Protein AF-X6HSL6-F1 (afdb_monomer)

Solvent-accessible surface area (backbone atoms only — not comparable to full-atom values): 8410 Å² total; per-residue (Å²): 141,90,81,85,80,74,67,68,70,58,68,55,44,63,74,65,46,70,70,45,98,64,62,70,46,74,65,48,51,51,49,50,53,53,51,31,44,74,73,70,40,52,74,70,55,39,50,52,52,50,51,53,51,50,52,49,52,44,46,21,51,56,34,24,58,52,28,67,74,40,62,91,51,29,68,63,48,42,52,51,41,52,51,48,52,39,68,79,35,65,96,44,36,71,59,53,49,61,70,49,59,90,56,54,67,62,75,48,26,47,72,69,49,32,47,52,54,51,47,64,49,48,66,54,32,80,80,51,84,87,74,64,65,71,63,51,58,65,55,65,78,73,119

Structure (mmCIF, N/CA/C/O backbone):
data_AF-X6HSL6-F1
#
_entry.id   AF-X6HSL6-F1
#
loop_
_atom_site.group_PDB
_atom_site.id
_atom_site.type_symbol
_atom_site.label_atom_id
_atom_site.label_alt_id
_atom_site.label_comp_id
_atom_site.label_asym_id
_atom_site.label_entity_id
_atom_site.label_seq_id
_atom_site.pdbx_PDB_ins_code
_atom_site.Cartn_x
_atom_site.Cartn_y
_atom_site.Cartn_z
_atom_site.occupancy
_atom_site.B_iso_or_equiv
_atom_site.auth_seq_id
_atom_site.auth_comp_id
_atom_site.auth_asym_id
_atom_site.auth_atom_id
_atom_site.pdbx_PDB_model_num
ATOM 1 N N . MET A 1 1 ? -29.920 24.758 21.107 1.00 36.25 1 MET A N 1
ATOM 2 C CA . MET A 1 1 ? -28.511 25.081 20.807 1.00 36.25 1 MET A CA 1
ATOM 3 C C . MET A 1 1 ? -27.700 23.796 20.935 1.00 36.25 1 MET A C 1
ATOM 5 O O . MET A 1 1 ? -27.285 23.462 22.030 1.00 36.25 1 MET A O 1
ATOM 9 N N . ILE A 1 2 ? -27.559 23.038 19.844 1.00 43.81 2 ILE A N 1
ATOM 10 C CA . ILE A 1 2 ? -26.509 22.021 19.673 1.00 43.81 2 ILE A CA 1
ATOM 11 C C . ILE A 1 2 ? -25.966 22.263 18.262 1.00 43.81 2 ILE A C 1
ATOM 13 O O . ILE A 1 2 ? -26.463 21.741 17.271 1.00 43.81 2 ILE A O 1
ATOM 17 N N . LEU A 1 3 ? -25.033 23.206 18.200 1.00 42.59 3 LEU A N 1
ATOM 18 C CA . LEU A 1 3 ? -24.144 23.490 17.081 1.00 42.59 3 LEU A CA 1
ATOM 19 C C . LEU A 1 3 ? -22.821 22.785 17.408 1.00 42.59 3 LEU A C 1
ATOM 21 O O . LEU A 1 3 ? -22.372 22.872 18.549 1.00 42.59 3 LEU A O 1
ATOM 25 N N . GLY A 1 4 ? -22.166 22.170 16.419 1.00 35.97 4 GLY A N 1
ATOM 26 C CA . GLY A 1 4 ? -20.706 22.315 16.355 1.00 35.97 4 GLY A CA 1
ATOM 27 C C . GLY A 1 4 ? -19.818 21.102 16.076 1.00 35.97 4 GLY A C 1
ATOM 28 O O . GLY A 1 4 ? -18.666 21.337 15.740 1.00 35.97 4 GLY A O 1
ATOM 29 N N . LEU A 1 5 ? -20.271 19.845 16.153 1.00 42.41 5 LEU A N 1
ATOM 30 C CA . LEU A 1 5 ? -19.335 18.699 16.049 1.00 42.41 5 LEU A CA 1
ATOM 31 C C . LEU A 1 5 ? -19.402 17.874 14.750 1.00 42.41 5 LEU A C 1
ATOM 33 O O . LEU A 1 5 ? -18.514 17.065 14.509 1.00 42.41 5 LEU A O 1
ATOM 37 N N . GLY A 1 6 ? -20.387 18.099 13.874 1.00 37.75 6 GLY A N 1
ATOM 38 C CA . GLY A 1 6 ? -20.531 17.328 12.625 1.00 37.75 6 GLY A CA 1
ATOM 39 C C . GLY A 1 6 ? -19.779 17.881 11.405 1.00 37.75 6 GLY A C 1
ATOM 40 O O . GLY A 1 6 ? -19.650 17.188 10.402 1.00 37.75 6 GLY A O 1
ATOM 41 N N . GLY A 1 7 ? -19.291 19.125 11.462 1.00 33.22 7 GLY A N 1
ATOM 42 C CA . GLY A 1 7 ? -18.778 19.829 10.278 1.00 33.22 7 GLY A CA 1
ATOM 43 C C . GLY A 1 7 ? -17.334 19.495 9.895 1.00 33.22 7 GLY A C 1
ATOM 44 O O . GLY A 1 7 ? -16.994 19.539 8.718 1.00 33.22 7 GLY A O 1
ATOM 45 N N . MET A 1 8 ? -16.479 19.135 10.859 1.00 38.62 8 MET A N 1
ATOM 46 C CA . MET A 1 8 ? -15.053 18.912 10.574 1.00 38.62 8 MET A CA 1
ATOM 47 C C . MET A 1 8 ? -14.718 17.484 10.132 1.00 38.62 8 MET A C 1
ATOM 49 O O . MET A 1 8 ? -13.752 17.302 9.398 1.00 38.62 8 MET A O 1
ATOM 53 N N . ALA A 1 9 ? -15.527 16.482 10.495 1.00 43.53 9 ALA A N 1
ATOM 54 C CA . ALA A 1 9 ? -15.333 15.112 10.011 1.00 43.53 9 ALA A CA 1
ATOM 55 C C . ALA A 1 9 ? -15.661 14.980 8.509 1.00 43.53 9 ALA A C 1
ATOM 57 O O . ALA A 1 9 ? -15.006 14.230 7.794 1.00 43.53 9 ALA A O 1
ATOM 58 N N . LEU A 1 10 ? -16.620 15.771 8.009 1.00 41.03 10 LEU A N 1
ATOM 59 C CA . LEU A 1 10 ? -17.003 15.795 6.592 1.00 41.03 10 LEU A CA 1
ATOM 60 C C . LEU A 1 10 ? -16.032 16.589 5.705 1.00 41.03 10 LEU A C 1
ATOM 62 O O . LEU A 1 10 ? -15.997 16.371 4.500 1.00 41.03 10 LEU A O 1
ATOM 66 N N . ALA A 1 11 ? -15.222 17.486 6.271 1.00 42.25 11 ALA A N 1
ATOM 67 C CA . ALA A 1 11 ? -14.294 18.309 5.491 1.00 42.25 11 ALA A CA 1
ATOM 68 C C . ALA A 1 11 ? -13.045 17.541 5.012 1.00 42.25 11 ALA A C 1
ATOM 70 O O . ALA A 1 11 ? -12.384 17.979 4.078 1.00 42.25 11 ALA A O 1
ATOM 71 N N . LYS A 1 12 ? -12.734 16.391 5.626 1.00 43.59 12 LYS A N 1
ATOM 72 C CA . LYS A 1 12 ? -11.630 15.487 5.236 1.00 43.59 12 LYS A CA 1
ATOM 73 C C . LYS A 1 12 ? -12.072 14.368 4.287 1.00 43.59 12 LYS A C 1
ATOM 75 O O . LYS A 1 12 ? -11.238 13.743 3.643 1.00 43.59 12 LYS A O 1
ATOM 80 N N . LEU A 1 13 ? -13.380 14.132 4.197 1.00 42.69 13 LEU A N 1
ATOM 81 C CA . LEU A 1 13 ? -13.986 13.161 3.292 1.00 42.69 13 LEU A CA 1
ATOM 82 C C . LEU A 1 13 ? -13.697 13.427 1.804 1.00 42.69 13 LEU A C 1
ATOM 84 O O . LEU A 1 13 ? -13.373 12.458 1.129 1.00 42.69 13 LEU A O 1
ATOM 88 N N . PRO A 1 14 ? -13.735 14.662 1.262 1.00 42.03 14 PRO A N 1
ATOM 89 C CA . PRO A 1 14 ? -13.455 14.867 -0.162 1.00 42.03 14 PRO A CA 1
ATOM 90 C C . PRO A 1 14 ? -12.030 14.447 -0.574 1.00 42.03 14 PRO A C 1
ATOM 92 O O . PRO A 1 14 ? -11.876 13.821 -1.616 1.00 42.03 14 PRO A O 1
ATOM 95 N N . ASP A 1 15 ? -11.017 14.647 0.279 1.00 43.66 15 ASP A N 1
ATOM 96 C CA . ASP A 1 15 ? -9.634 14.203 0.002 1.00 43.66 15 ASP A CA 1
ATOM 97 C C . ASP A 1 15 ? -9.423 12.682 0.181 1.00 43.66 15 ASP A C 1
ATOM 99 O O . ASP A 1 15 ? -8.491 12.097 -0.382 1.00 43.66 15 ASP A O 1
ATOM 103 N N . LEU A 1 16 ? -10.287 12.028 0.967 1.00 45.41 16 LEU A N 1
ATOM 104 C CA . LEU A 1 16 ? -10.375 10.566 1.091 1.00 45.41 16 LEU A CA 1
ATOM 105 C C . LEU A 1 16 ? -11.108 9.932 -0.105 1.00 45.41 16 LEU A C 1
ATOM 107 O O . LEU A 1 16 ? -10.821 8.792 -0.465 1.00 45.41 16 LEU A O 1
ATOM 111 N N . LEU A 1 17 ? -12.024 10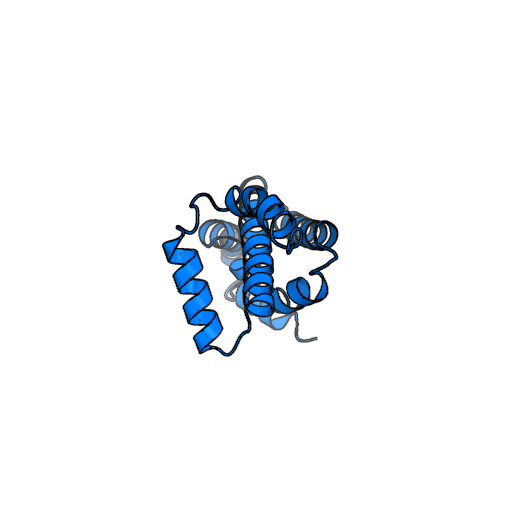.673 -0.734 1.00 42.97 17 LEU A N 1
ATOM 112 C CA . LEU A 1 17 ? -12.888 10.208 -1.822 1.00 42.97 17 LEU A CA 1
ATOM 113 C C . LEU A 1 17 ? -12.229 10.271 -3.209 1.00 42.97 17 LEU A C 1
ATOM 115 O O . LEU A 1 17 ? -12.618 9.497 -4.080 1.00 42.97 17 LEU A O 1
ATOM 119 N N . ASP A 1 18 ? -11.230 11.134 -3.415 1.00 42.44 18 ASP A N 1
ATOM 120 C CA . ASP A 1 18 ? -10.650 11.385 -4.748 1.00 42.44 18 ASP A CA 1
ATOM 121 C C . ASP A 1 18 ? -9.500 10.437 -5.147 1.00 42.44 18 ASP A C 1
ATOM 123 O O . ASP A 1 18 ? -9.081 10.405 -6.306 1.00 42.44 18 ASP A O 1
ATOM 127 N N . VAL A 1 19 ? -8.957 9.638 -4.217 1.00 48.78 19 VAL A N 1
ATOM 128 C CA . VAL A 1 19 ? -7.731 8.849 -4.488 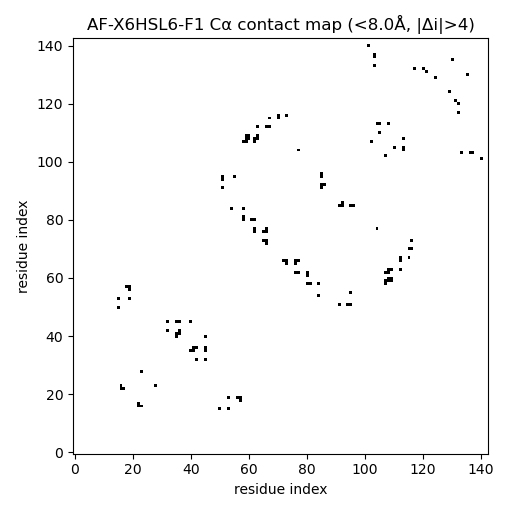1.00 48.78 19 VAL A CA 1
ATOM 129 C C . VAL A 1 19 ? -7.979 7.380 -4.843 1.00 48.78 19 VAL A C 1
ATOM 131 O O . VAL A 1 19 ? -7.107 6.714 -5.413 1.00 48.78 19 VAL A O 1
ATOM 134 N N . ILE A 1 20 ? -9.205 6.902 -4.655 1.00 46.97 20 ILE A N 1
ATOM 135 C CA . ILE A 1 20 ? -9.676 5.647 -5.240 1.00 46.97 20 ILE A CA 1
ATOM 136 C C . ILE A 1 20 ? -10.403 6.037 -6.530 1.00 46.97 20 ILE A C 1
ATOM 138 O O . ILE A 1 20 ? -11.437 6.693 -6.467 1.00 46.97 20 ILE A O 1
ATOM 142 N N . GLN A 1 21 ? -9.868 5.689 -7.705 1.00 40.34 21 GLN A N 1
ATOM 143 C CA . GLN A 1 21 ? -10.569 5.848 -8.989 1.00 40.34 21 GLN A CA 1
ATOM 144 C C . GLN A 1 21 ? -11.818 4.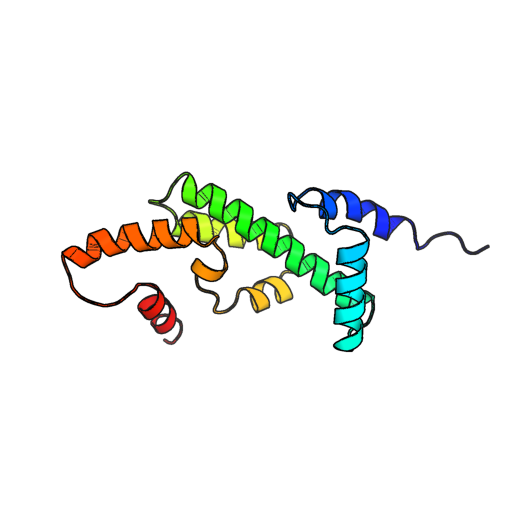949 -9.027 1.00 40.34 21 GLN A C 1
ATOM 146 O O . GLN A 1 21 ? -11.827 3.875 -9.621 1.00 40.34 21 GLN A O 1
ATOM 151 N N . GLY A 1 22 ? -12.861 5.389 -8.335 1.00 39.06 22 GLY A N 1
ATOM 152 C CA . GLY A 1 22 ? -14.033 4.606 -7.987 1.00 39.06 22 GLY A CA 1
ATOM 153 C C . GLY A 1 22 ? -14.444 4.967 -6.571 1.00 39.06 22 GLY A C 1
ATOM 154 O O . GLY A 1 22 ? -14.050 4.304 -5.616 1.00 39.06 22 GLY A O 1
ATOM 155 N N . THR A 1 23 ? -15.213 6.046 -6.445 1.00 46.72 23 THR A N 1
ATOM 156 C CA . THR A 1 23 ? -15.962 6.392 -5.237 1.00 46.72 23 THR A CA 1
ATOM 157 C C . THR A 1 23 ? -16.553 5.102 -4.657 1.00 46.72 23 THR A C 1
ATOM 159 O O . THR A 1 23 ? -17.285 4.429 -5.390 1.00 46.72 23 THR A O 1
ATOM 162 N N . PRO A 1 24 ? -16.296 4.719 -3.391 1.00 50.09 24 PRO A N 1
ATOM 163 C CA . PRO A 1 24 ? -17.219 3.814 -2.734 1.00 50.09 24 PRO A CA 1
ATOM 164 C C . PRO A 1 24 ? -18.546 4.556 -2.795 1.00 50.09 24 PRO A C 1
ATOM 166 O O . PRO A 1 24 ? -18.656 5.666 -2.266 1.00 50.09 24 PRO A O 1
ATOM 169 N N . GLY A 1 25 ? -19.531 4.018 -3.510 1.00 60.81 25 GLY A N 1
ATOM 170 C CA . GLY A 1 25 ? -20.848 4.636 -3.493 1.00 60.81 25 GLY A CA 1
ATOM 171 C C . GLY A 1 25 ? -21.287 4.788 -2.036 1.00 60.81 25 GLY A C 1
ATOM 172 O O . GLY A 1 25 ? -20.815 4.057 -1.162 1.00 60.81 25 GLY A O 1
ATOM 173 N N . GLN A 1 26 ? -22.225 5.686 -1.746 1.00 68.50 26 GLN A N 1
ATOM 174 C CA . GLN A 1 26 ? -22.847 5.725 -0.418 1.00 68.50 26 GLN A CA 1
ATOM 175 C C . GLN A 1 26 ? -23.268 4.308 0.046 1.00 68.50 26 GLN A C 1
ATOM 177 O O . GLN A 1 26 ? -23.097 3.953 1.206 1.00 68.50 26 GLN A O 1
ATOM 182 N N . ALA A 1 27 ? -23.665 3.454 -0.905 1.00 70.81 27 ALA A N 1
ATOM 183 C CA . ALA A 1 27 ? -23.928 2.031 -0.714 1.00 70.81 27 ALA A CA 1
ATOM 184 C C . ALA A 1 27 ? -22.714 1.178 -0.275 1.00 70.81 27 ALA A C 1
ATOM 186 O O . ALA A 1 27 ? -22.887 0.264 0.527 1.00 70.81 27 ALA A O 1
ATOM 187 N N . ASP A 1 28 ? -21.503 1.425 -0.778 1.00 75.44 28 ASP A N 1
ATOM 188 C CA . ASP A 1 28 ? -20.298 0.678 -0.383 1.00 75.44 28 ASP A CA 1
ATOM 189 C C . ASP A 1 28 ? -19.813 1.102 1.001 1.00 75.44 28 ASP A C 1
ATOM 191 O O . ASP A 1 28 ? -19.428 0.251 1.804 1.00 75.44 28 ASP A O 1
ATOM 195 N N . PHE A 1 29 ? -19.911 2.397 1.312 1.00 78.19 29 PHE A N 1
ATOM 196 C CA . PHE A 1 29 ? -19.680 2.895 2.665 1.00 78.19 29 PHE A CA 1
ATOM 197 C C . PHE A 1 29 ? -20.685 2.287 3.651 1.00 78.19 29 PHE A C 1
ATOM 199 O O . PHE A 1 29 ? -20.288 1.725 4.667 1.00 78.19 29 PHE A O 1
ATOM 206 N N . GLU A 1 30 ? -21.982 2.310 3.333 1.00 79.75 30 GLU A N 1
ATOM 207 C CA . GLU A 1 30 ? -23.020 1.693 4.167 1.00 79.75 30 GLU A CA 1
ATOM 208 C C . GLU A 1 30 ? -22.784 0.187 4.351 1.00 79.75 30 GLU A C 1
ATOM 210 O O . GLU A 1 30 ? -22.874 -0.318 5.471 1.00 79.75 30 GLU A O 1
ATOM 215 N N . ARG A 1 31 ? -22.405 -0.538 3.290 1.00 84.38 31 ARG A N 1
ATOM 216 C CA . ARG A 1 31 ? -22.038 -1.962 3.376 1.00 84.38 31 ARG A CA 1
ATOM 217 C C . ARG A 1 31 ? -20.833 -2.191 4.277 1.00 84.38 31 ARG A C 1
ATOM 219 O O . ARG A 1 31 ? -20.875 -3.104 5.099 1.00 84.38 31 ARG A O 1
ATOM 226 N N . PHE A 1 32 ? -19.792 -1.374 4.144 1.00 87.19 32 PHE A N 1
ATOM 227 C CA . PHE A 1 32 ? -18.615 -1.446 5.000 1.00 87.19 32 PHE A CA 1
ATOM 228 C C . PHE A 1 32 ? -18.982 -1.200 6.468 1.00 87.19 32 PHE A C 1
ATOM 230 O O . PHE A 1 32 ? -18.578 -1.972 7.333 1.00 87.19 32 PHE A O 1
ATOM 237 N N . MET A 1 33 ? -19.806 -0.189 6.755 1.00 86.94 33 MET A N 1
ATOM 238 C CA . MET A 1 33 ? -20.242 0.120 8.119 1.00 86.94 33 MET A CA 1
ATOM 239 C C . MET A 1 33 ? -21.115 -0.989 8.719 1.00 86.94 33 MET A C 1
ATOM 241 O O . MET A 1 33 ? -20.969 -1.320 9.895 1.00 86.94 33 MET A O 1
ATOM 245 N N . VAL A 1 34 ? -21.988 -1.612 7.921 1.00 89.69 34 VAL A N 1
ATOM 246 C CA . VAL A 1 34 ? -22.784 -2.776 8.348 1.00 89.69 34 VAL A CA 1
ATOM 247 C C . VAL A 1 34 ? -21.890 -3.983 8.634 1.00 89.69 34 VAL A C 1
ATOM 249 O O . VAL A 1 34 ? -22.097 -4.669 9.635 1.00 89.69 34 VAL A O 1
ATOM 252 N N . ASP A 1 35 ? -20.895 -4.251 7.787 1.00 91.19 35 ASP A N 1
ATOM 253 C CA . ASP A 1 35 ? -19.923 -5.325 8.011 1.00 91.19 35 ASP A CA 1
ATOM 254 C C . ASP A 1 35 ? -19.080 -5.080 9.270 1.00 91.19 35 ASP A C 1
ATOM 256 O O . ASP A 1 35 ? -18.968 -5.958 10.124 1.00 91.19 35 ASP A O 1
ATOM 260 N N . ALA A 1 36 ? -18.559 -3.865 9.439 1.00 88.19 36 ALA A N 1
ATOM 261 C CA . ALA A 1 36 ? -17.803 -3.477 10.623 1.00 88.19 36 ALA A CA 1
ATOM 262 C C . ALA A 1 36 ? -18.644 -3.638 11.901 1.00 88.19 36 ALA A C 1
ATOM 264 O O . ALA A 1 36 ? -18.178 -4.229 12.875 1.00 88.19 36 ALA A O 1
ATOM 265 N N . GLY A 1 37 ? -19.917 -3.231 11.864 1.00 88.12 37 GLY A N 1
ATOM 266 C CA . GLY A 1 37 ? -20.859 -3.452 12.961 1.00 88.12 37 GLY A CA 1
ATOM 267 C C . GLY A 1 37 ? -21.092 -4.937 13.265 1.00 88.12 37 GLY A C 1
ATOM 268 O O . GLY A 1 37 ? -21.127 -5.326 14.431 1.00 88.12 37 GLY A O 1
ATOM 269 N N . ARG A 1 38 ? -21.174 -5.803 12.243 1.00 92.56 38 ARG A N 1
ATOM 270 C CA . ARG A 1 38 ? -21.255 -7.270 12.427 1.00 92.56 38 ARG A CA 1
ATOM 271 C C . ARG A 1 38 ? -19.988 -7.858 13.043 1.00 92.56 38 ARG A C 1
ATOM 273 O O . ARG A 1 38 ? -20.081 -8.831 13.786 1.00 92.56 38 ARG A O 1
ATOM 280 N N . ARG A 1 39 ? -18.826 -7.262 12.765 1.00 91.88 39 ARG A N 1
ATOM 281 C CA . ARG A 1 39 ? -17.541 -7.591 13.403 1.00 91.88 39 ARG A CA 1
ATOM 282 C C . ARG A 1 39 ? -17.403 -7.014 14.818 1.00 91.88 39 ARG A C 1
ATOM 284 O O . ARG A 1 39 ? -16.389 -7.256 15.464 1.00 91.88 39 ARG A O 1
ATOM 291 N N . GLY A 1 40 ? -18.413 -6.293 15.310 1.00 91.00 40 GLY A N 1
ATOM 292 C CA . GLY A 1 40 ? -18.432 -5.699 16.646 1.00 91.00 40 GLY A CA 1
ATOM 293 C C . GLY A 1 40 ? -17.687 -4.369 16.756 1.00 91.00 40 GLY A C 1
ATOM 294 O O . GLY A 1 40 ? -17.459 -3.912 17.871 1.00 91.00 40 GLY A O 1
ATOM 295 N N . LEU A 1 41 ? -17.314 -3.749 15.632 1.00 90.00 41 LEU A N 1
ATOM 296 C CA . LEU A 1 41 ? -16.612 -2.468 15.629 1.00 90.00 41 LEU A CA 1
ATOM 297 C C . LEU A 1 41 ? -17.589 -1.311 15.812 1.00 90.00 41 LEU A C 1
ATOM 299 O O . LEU A 1 41 ? -18.617 -1.217 15.132 1.00 90.00 41 LEU A O 1
ATOM 303 N N . GLY A 1 42 ? -17.235 -0.390 16.704 1.00 90.62 42 GLY A N 1
ATOM 304 C CA . GLY A 1 42 ? -17.928 0.885 16.834 1.00 90.62 42 GLY A CA 1
ATOM 305 C C . GLY A 1 42 ? -17.668 1.801 15.634 1.00 90.62 42 GLY A C 1
ATOM 306 O O . GLY A 1 42 ? -16.712 1.624 14.882 1.00 90.62 42 GLY A O 1
ATOM 307 N N . TYR A 1 43 ? -18.485 2.847 15.481 1.00 86.06 43 TYR A N 1
ATOM 308 C CA . TYR A 1 43 ? -18.360 3.814 14.378 1.00 86.06 43 TYR A CA 1
ATOM 309 C C . TYR A 1 43 ? -16.943 4.401 14.238 1.00 86.06 43 TYR A C 1
ATOM 311 O O . TYR A 1 43 ? -16.411 4.506 13.133 1.00 86.06 43 TYR A O 1
ATOM 319 N N . VAL A 1 44 ? -16.320 4.765 15.364 1.00 88.00 44 VAL A N 1
ATOM 320 C CA . VAL A 1 44 ? -14.971 5.353 15.397 1.00 88.00 44 VAL A CA 1
ATOM 321 C C . VAL A 1 44 ? -13.916 4.353 14.922 1.00 88.00 44 VAL A C 1
ATOM 323 O O . VAL A 1 44 ? -13.039 4.709 14.141 1.00 88.00 44 VAL A O 1
ATOM 326 N N . GLU A 1 45 ? -14.012 3.098 15.358 1.00 88.50 45 GLU A N 1
ATOM 327 C CA . GLU A 1 45 ? -13.076 2.034 14.983 1.00 88.50 45 GLU A CA 1
ATOM 328 C C . GLU A 1 45 ? -13.233 1.659 13.509 1.00 88.50 45 GLU A C 1
ATOM 330 O O . GLU A 1 45 ? -12.239 1.541 12.798 1.00 88.50 45 GLU A O 1
ATOM 335 N N . ALA A 1 46 ? -14.477 1.560 13.032 1.00 87.94 46 ALA A N 1
ATOM 336 C CA . ALA A 1 46 ? -14.789 1.309 11.630 1.00 87.94 46 ALA A CA 1
ATOM 337 C C . ALA A 1 46 ? -14.238 2.418 10.721 1.00 87.94 46 ALA A C 1
ATOM 339 O O . ALA A 1 46 ? -13.591 2.131 9.718 1.00 87.94 46 ALA A O 1
ATOM 340 N N . THR A 1 47 ? -14.434 3.685 11.097 1.00 86.44 47 THR A N 1
ATOM 341 C CA . THR A 1 47 ? -13.913 4.827 10.327 1.00 86.44 47 THR A CA 1
ATOM 342 C C . THR A 1 47 ? -12.385 4.824 10.307 1.00 86.44 47 THR A C 1
ATOM 344 O O . THR A 1 47 ? -11.784 4.978 9.251 1.00 86.44 47 THR A O 1
ATOM 347 N N . ARG A 1 48 ? -11.742 4.544 11.449 1.00 87.31 48 ARG A N 1
ATOM 348 C CA . ARG A 1 48 ? -10.281 4.408 11.519 1.00 87.31 48 ARG A CA 1
ATOM 349 C C . ARG A 1 48 ? -9.766 3.285 10.619 1.00 87.31 48 ARG A C 1
ATOM 351 O O . ARG A 1 48 ? -8.751 3.449 9.949 1.00 87.31 48 ARG A O 1
ATOM 358 N N . GLU A 1 49 ? -10.447 2.142 10.604 1.00 88.44 49 GLU A N 1
ATOM 359 C CA . GLU A 1 49 ? -10.100 1.026 9.724 1.00 88.44 49 GLU A CA 1
ATOM 360 C C . GLU A 1 49 ? -10.236 1.418 8.245 1.00 88.44 49 GLU A C 1
ATOM 362 O O . GLU A 1 49 ? -9.364 1.087 7.439 1.00 88.44 49 GLU A O 1
ATOM 367 N N . LEU A 1 50 ? -11.296 2.150 7.890 1.00 87.56 50 LEU A N 1
ATOM 368 C CA . LEU A 1 50 ? -11.500 2.667 6.537 1.00 87.56 50 LEU A CA 1
ATOM 369 C C . LEU A 1 50 ? -10.375 3.621 6.114 1.00 87.56 50 LEU A C 1
ATOM 371 O O . LEU A 1 50 ? -9.862 3.493 5.000 1.00 87.56 50 LEU A O 1
ATOM 375 N N . ASP A 1 51 ? -9.953 4.524 7.000 1.00 87.62 51 ASP A N 1
ATOM 376 C CA . ASP A 1 51 ? -8.854 5.460 6.740 1.00 87.62 51 ASP A CA 1
ATOM 377 C C . ASP A 1 51 ? -7.550 4.707 6.448 1.00 87.62 51 ASP A C 1
ATOM 379 O O . ASP A 1 51 ? -6.911 4.933 5.419 1.00 87.62 51 ASP A O 1
ATOM 383 N N . ILE A 1 52 ? -7.193 3.738 7.297 1.00 89.62 52 ILE A N 1
ATOM 384 C CA . ILE A 1 52 ? -5.982 2.917 7.133 1.00 89.62 52 ILE A CA 1
ATOM 385 C C . ILE A 1 52 ? -6.014 2.140 5.810 1.00 89.62 52 ILE A C 1
ATOM 387 O O . ILE A 1 52 ? -5.024 2.125 5.074 1.00 89.62 52 ILE A O 1
ATOM 391 N N . ARG A 1 53 ? -7.152 1.519 5.476 1.00 88.75 53 ARG A N 1
ATOM 392 C CA . ARG A 1 53 ? -7.328 0.793 4.207 1.00 88.75 53 ARG A CA 1
ATOM 393 C C . ARG A 1 53 ? -7.195 1.720 3.002 1.00 88.75 53 ARG A C 1
ATOM 395 O O . ARG A 1 53 ? -6.596 1.329 2.003 1.00 88.75 53 ARG A O 1
ATOM 402 N N . THR A 1 54 ? -7.715 2.939 3.100 1.00 88.38 54 THR A N 1
ATOM 403 C CA . THR A 1 54 ? -7.636 3.934 2.024 1.00 88.38 54 THR A CA 1
ATOM 404 C C . THR A 1 54 ? -6.204 4.425 1.822 1.00 88.38 54 THR A C 1
ATOM 406 O O . THR A 1 54 ? -5.734 4.501 0.686 1.00 88.38 54 THR A O 1
ATOM 409 N N . ILE A 1 55 ? -5.471 4.678 2.910 1.00 90.81 55 ILE A N 1
ATOM 410 C CA . ILE A 1 55 ? -4.043 5.029 2.864 1.00 90.81 55 ILE A CA 1
ATOM 411 C C . ILE A 1 55 ? -3.239 3.905 2.204 1.00 90.81 55 ILE A C 1
ATOM 413 O O . ILE A 1 55 ? -2.430 4.160 1.315 1.00 90.81 55 ILE A O 1
ATOM 417 N N . PHE A 1 56 ? -3.495 2.650 2.570 1.00 89.00 56 PHE A N 1
ATOM 418 C CA . PHE A 1 56 ? -2.789 1.517 1.975 1.00 89.00 56 PHE A CA 1
ATOM 419 C C . PHE A 1 56 ? -3.145 1.286 0.507 1.00 89.00 56 PHE A C 1
ATOM 421 O O . PHE A 1 56 ? -2.269 0.959 -0.289 1.00 89.00 56 PHE A O 1
ATOM 428 N N . ALA A 1 57 ? -4.401 1.506 0.114 1.00 89.38 57 ALA A N 1
ATOM 429 C CA . ALA A 1 57 ? -4.796 1.476 -1.291 1.00 89.38 57 ALA A CA 1
ATOM 430 C C . ALA A 1 57 ? -4.052 2.546 -2.109 1.00 89.38 57 ALA A C 1
ATOM 432 O O . ALA A 1 57 ? -3.601 2.264 -3.220 1.00 89.38 57 ALA A O 1
ATOM 433 N N . ARG A 1 58 ? -3.867 3.747 -1.543 1.00 91.25 58 ARG A N 1
ATOM 434 C CA . ARG A 1 58 ? -3.055 4.812 -2.148 1.00 91.25 58 ARG A CA 1
ATOM 435 C C . ARG A 1 58 ? -1.588 4.399 -2.271 1.00 91.25 58 ARG A C 1
ATOM 437 O O . ARG A 1 58 ? -1.046 4.489 -3.367 1.00 91.25 58 ARG A O 1
ATOM 444 N N . LEU A 1 59 ? -0.979 3.888 -1.197 1.00 93.38 59 LEU A N 1
ATOM 445 C CA . LEU A 1 59 ? 0.390 3.358 -1.220 1.00 93.38 59 LEU A CA 1
ATOM 446 C C . LEU A 1 59 ? 0.555 2.304 -2.317 1.00 93.38 59 LEU A C 1
ATOM 448 O O . LEU A 1 59 ? 1.488 2.384 -3.107 1.00 93.38 59 LEU A O 1
ATOM 452 N N . ARG A 1 60 ? -0.362 1.335 -2.387 1.00 93.00 60 ARG A N 1
ATOM 453 C CA . ARG A 1 60 ? -0.349 0.272 -3.396 1.00 93.00 60 ARG A CA 1
ATOM 454 C C . ARG A 1 60 ? -0.336 0.831 -4.809 1.00 93.00 60 ARG A C 1
ATOM 456 O O . ARG A 1 60 ? 0.476 0.395 -5.621 1.00 93.00 60 ARG A O 1
ATOM 463 N N . ARG A 1 61 ? -1.206 1.799 -5.094 1.00 91.81 61 ARG A N 1
ATOM 464 C CA . ARG A 1 61 ? -1.264 2.466 -6.395 1.00 91.81 61 ARG A CA 1
ATOM 465 C C . ARG A 1 61 ? 0.032 3.219 -6.700 1.00 91.81 61 ARG A C 1
ATOM 467 O O . ARG A 1 61 ? 0.661 2.924 -7.706 1.00 91.81 61 ARG A O 1
ATOM 474 N N . GLU A 1 62 ? 0.457 4.122 -5.816 1.00 92.69 62 GLU A N 1
ATOM 475 C CA . GLU A 1 62 ? 1.659 4.947 -6.022 1.00 92.69 62 GLU A CA 1
ATOM 476 C C . GLU A 1 62 ? 2.927 4.095 -6.175 1.00 92.69 62 GLU A C 1
ATOM 478 O O . GLU A 1 62 ? 3.730 4.337 -7.074 1.00 92.69 62 GLU A O 1
ATOM 483 N N . ALA A 1 63 ? 3.089 3.066 -5.339 1.00 93.06 63 ALA A N 1
ATOM 484 C CA . ALA A 1 63 ? 4.223 2.154 -5.417 1.00 93.06 63 ALA A CA 1
ATOM 485 C C . ALA A 1 63 ? 4.200 1.324 -6.707 1.00 93.06 63 ALA A C 1
ATOM 487 O O . ALA A 1 63 ? 5.248 1.134 -7.317 1.00 93.06 63 ALA A O 1
ATOM 488 N N . SER A 1 64 ? 3.026 0.851 -7.144 1.00 89.69 64 SER A N 1
ATOM 489 C CA . SER A 1 64 ? 2.899 0.097 -8.401 1.00 89.69 64 SER A CA 1
ATOM 490 C C . SER A 1 64 ? 3.228 0.972 -9.605 1.00 8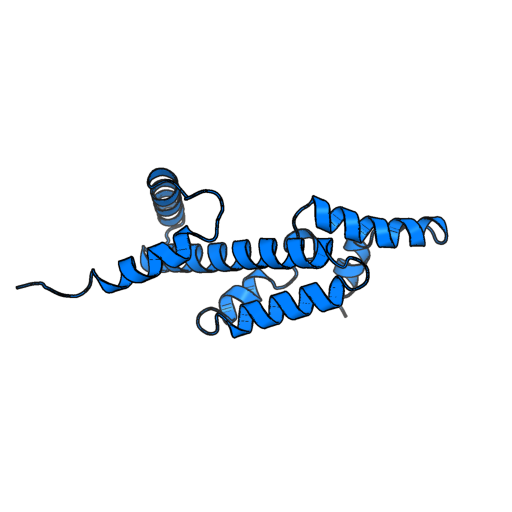9.69 64 SER A C 1
ATOM 492 O O . SER A 1 64 ? 4.063 0.585 -10.418 1.00 89.69 64 SER A O 1
ATOM 494 N N . ASP A 1 65 ? 2.663 2.179 -9.671 1.00 92.50 65 ASP A N 1
ATOM 495 C CA . ASP A 1 65 ? 2.931 3.136 -10.749 1.00 92.50 65 ASP A CA 1
ATOM 496 C C . ASP A 1 65 ? 4.433 3.478 -10.824 1.00 92.50 65 ASP A C 1
ATOM 498 O O . ASP A 1 65 ? 5.026 3.503 -11.905 1.00 92.50 65 ASP A O 1
ATOM 502 N N . ALA A 1 66 ? 5.080 3.686 -9.672 1.00 92.81 66 ALA A N 1
ATOM 503 C CA . ALA A 1 66 ? 6.505 3.995 -9.606 1.00 92.81 66 ALA A CA 1
ATOM 504 C C . ALA A 1 66 ? 7.397 2.795 -9.978 1.00 92.81 66 ALA A C 1
ATOM 506 O O . ALA A 1 66 ? 8.379 2.962 -10.702 1.00 92.81 66 ALA A O 1
ATOM 507 N N . VAL A 1 67 ? 7.055 1.581 -9.532 1.00 92.44 67 VAL A N 1
ATOM 508 C CA . VAL A 1 67 ? 7.779 0.351 -9.905 1.00 92.44 67 VAL A CA 1
ATOM 509 C C . VAL A 1 67 ? 7.628 0.050 -11.396 1.00 92.44 67 VAL A C 1
ATOM 511 O O . VAL A 1 67 ? 8.601 -0.348 -12.033 1.00 92.44 67 VAL A O 1
ATOM 514 N N . ALA A 1 68 ? 6.448 0.274 -11.977 1.00 92.06 68 ALA A N 1
ATOM 515 C CA . ALA A 1 68 ? 6.226 0.110 -13.412 1.00 92.06 68 ALA A CA 1
ATOM 516 C C . ALA A 1 68 ? 7.096 1.069 -14.244 1.00 92.06 68 ALA A C 1
ATOM 518 O O . ALA A 1 68 ? 7.562 0.700 -15.324 1.00 92.06 68 ALA A O 1
ATOM 519 N N . ALA A 1 69 ? 7.338 2.284 -13.738 1.00 94.38 69 ALA A N 1
ATOM 520 C CA . ALA A 1 69 ? 8.170 3.283 -14.402 1.00 94.38 69 ALA A CA 1
ATOM 521 C C . ALA A 1 69 ? 9.675 2.954 -14.359 1.00 94.38 69 ALA A C 1
ATOM 523 O O . ALA A 1 69 ? 10.387 3.256 -15.318 1.00 94.38 69 ALA A O 1
ATOM 524 N N . ASP A 1 70 ? 10.164 2.332 -13.281 1.00 93.12 70 ASP A N 1
ATOM 525 C CA . ASP A 1 70 ? 11.566 1.921 -13.138 1.00 93.12 70 ASP A CA 1
ATOM 526 C C . ASP A 1 70 ? 11.697 0.576 -12.406 1.00 93.12 70 ASP A C 1
ATOM 528 O O . ASP A 1 70 ? 12.003 0.472 -11.214 1.00 93.12 70 ASP A O 1
ATOM 532 N N . LEU A 1 71 ? 11.498 -0.489 -13.180 1.00 90.31 71 LEU A N 1
ATOM 533 C CA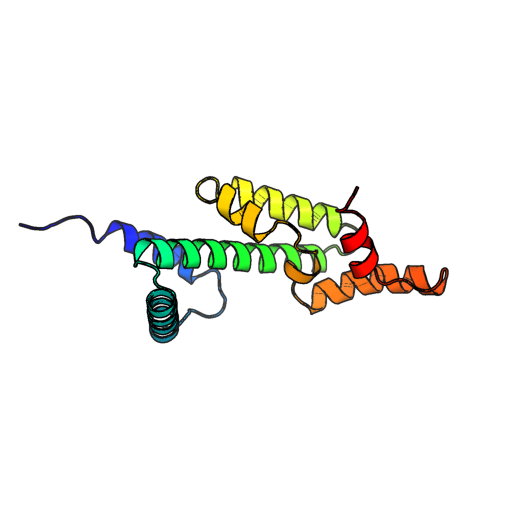 . LEU A 1 71 ? 11.518 -1.860 -12.683 1.00 90.31 71 LEU A CA 1
ATOM 534 C C . LEU A 1 71 ? 12.888 -2.287 -12.128 1.00 90.31 71 LEU A C 1
ATOM 536 O O . LEU A 1 71 ? 12.958 -3.149 -11.252 1.00 90.31 71 LEU A O 1
ATOM 540 N N . LEU A 1 72 ? 13.995 -1.714 -12.614 1.00 91.06 72 LEU A N 1
ATOM 541 C CA . LEU A 1 72 ? 15.340 -2.116 -12.178 1.00 91.06 72 LEU A CA 1
ATOM 542 C C . LEU A 1 72 ? 15.630 -1.683 -10.738 1.00 91.06 72 LEU A C 1
ATOM 544 O O . LEU A 1 72 ? 16.352 -2.381 -10.026 1.00 91.06 72 LEU A O 1
ATOM 548 N N . ASN A 1 73 ? 15.029 -0.577 -10.298 1.00 91.81 73 ASN A N 1
ATOM 549 C CA . ASN A 1 73 ? 15.176 -0.036 -8.948 1.00 91.81 73 ASN A CA 1
ATOM 550 C C . ASN A 1 73 ? 13.965 -0.332 -8.046 1.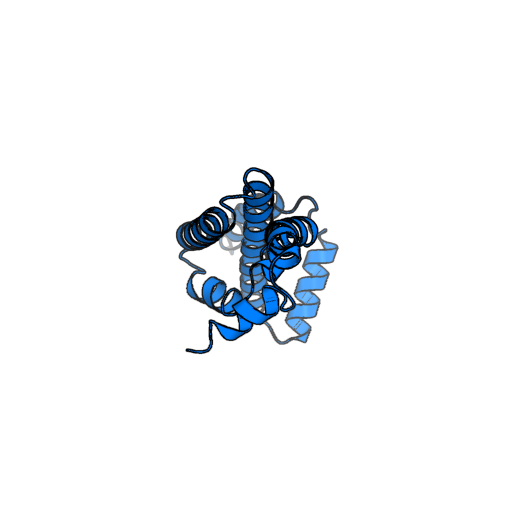00 91.81 73 ASN A C 1
ATOM 552 O O . ASN A 1 73 ? 13.801 0.312 -7.008 1.00 91.81 73 ASN A O 1
ATOM 556 N N . TRP A 1 74 ? 13.140 -1.329 -8.397 1.00 91.94 74 TRP A N 1
ATOM 557 C CA . TRP A 1 74 ? 11.852 -1.606 -7.745 1.00 91.94 74 TRP A CA 1
ATOM 558 C C . TRP A 1 74 ? 11.920 -1.655 -6.211 1.00 91.94 74 TRP A C 1
ATOM 560 O O . TRP A 1 74 ? 11.037 -1.128 -5.541 1.00 91.94 74 TRP A O 1
ATOM 570 N N . LYS A 1 75 ? 12.969 -2.263 -5.637 1.00 92.12 75 LYS A N 1
ATOM 571 C CA . LYS A 1 75 ? 13.093 -2.426 -4.181 1.00 92.12 75 LYS A CA 1
ATOM 572 C C . LYS A 1 75 ? 13.315 -1.088 -3.483 1.00 92.12 75 LYS A C 1
ATOM 574 O O . LYS A 1 75 ? 12.664 -0.821 -2.481 1.00 92.12 75 LYS A O 1
ATOM 579 N N . LEU A 1 76 ? 14.197 -0.253 -4.036 1.00 92.75 76 LEU A N 1
ATOM 580 C CA . LEU A 1 76 ? 14.468 1.091 -3.524 1.00 92.75 76 LEU A CA 1
ATOM 581 C C . LEU A 1 76 ? 13.202 1.956 -3.599 1.00 92.75 76 LEU A C 1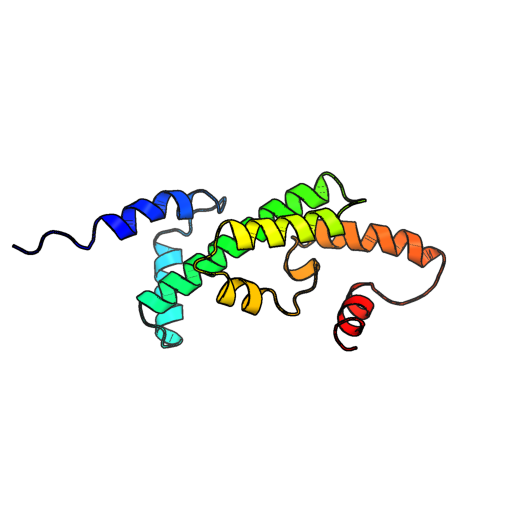
ATOM 583 O O . LEU A 1 76 ? 12.869 2.654 -2.648 1.00 92.75 76 LEU A O 1
ATOM 587 N N . ILE A 1 77 ? 12.483 1.872 -4.720 1.00 93.62 77 ILE A N 1
ATOM 588 C CA . ILE A 1 77 ? 11.240 2.614 -4.954 1.00 93.62 77 ILE A CA 1
ATOM 589 C C . ILE A 1 77 ? 10.150 2.183 -3.974 1.00 93.62 77 ILE A C 1
ATOM 591 O O . ILE A 1 77 ? 9.483 3.032 -3.382 1.00 93.62 77 ILE A O 1
ATOM 595 N N . LEU A 1 78 ? 9.976 0.874 -3.783 1.00 92.94 78 LEU A N 1
ATOM 596 C CA . LEU A 1 78 ? 8.990 0.333 -2.856 1.00 92.94 78 LEU A CA 1
ATOM 597 C C . LEU A 1 78 ? 9.296 0.756 -1.416 1.00 92.94 78 LEU A C 1
ATOM 599 O O . LEU A 1 78 ? 8.397 1.230 -0.725 1.00 92.94 78 LEU A O 1
ATOM 603 N N . ASP A 1 79 ? 10.554 0.648 -0.987 1.00 93.00 79 ASP A N 1
ATOM 604 C CA . ASP A 1 79 ? 10.973 1.057 0.357 1.00 93.00 79 ASP A CA 1
ATOM 605 C C . ASP A 1 79 ? 10.737 2.555 0.584 1.00 93.00 79 ASP A C 1
ATOM 607 O O . ASP A 1 79 ? 10.131 2.934 1.585 1.00 93.00 79 ASP A O 1
ATOM 611 N N . ALA A 1 80 ? 11.128 3.400 -0.375 1.00 93.75 80 ALA A N 1
ATOM 612 C CA . ALA A 1 80 ? 10.903 4.842 -0.307 1.00 93.75 80 ALA A CA 1
ATOM 613 C C . ALA A 1 80 ? 9.406 5.197 -0.297 1.00 93.75 80 ALA A C 1
ATOM 615 O O . ALA A 1 80 ? 8.992 6.119 0.403 1.00 93.75 80 ALA A O 1
ATOM 616 N N . SER A 1 81 ? 8.579 4.455 -1.039 1.00 93.94 81 SER A N 1
ATOM 617 C CA . SER A 1 81 ? 7.123 4.652 -1.059 1.00 93.94 81 SER A CA 1
ATOM 618 C C . SER A 1 81 ? 6.491 4.294 0.286 1.00 93.94 81 SER A C 1
ATOM 620 O O . SER A 1 81 ? 5.634 5.027 0.780 1.00 93.94 81 SER A O 1
ATOM 622 N N . VAL A 1 82 ? 6.939 3.202 0.912 1.00 93.75 82 VAL A N 1
ATOM 623 C CA . VAL A 1 82 ? 6.507 2.806 2.261 1.00 93.75 82 VAL A CA 1
ATOM 624 C C . VAL A 1 82 ? 6.949 3.843 3.293 1.00 93.75 82 VAL A C 1
ATOM 626 O O . VAL A 1 82 ? 6.134 4.275 4.106 1.00 93.75 82 VAL A O 1
ATOM 629 N N . GLU A 1 83 ? 8.207 4.284 3.249 1.00 93.56 83 GLU A N 1
ATOM 630 C CA . GLU A 1 83 ? 8.735 5.300 4.165 1.00 93.56 83 GLU A CA 1
ATOM 631 C C . GLU A 1 83 ? 7.963 6.618 4.043 1.00 93.56 83 GLU A C 1
ATOM 633 O O . GLU A 1 83 ? 7.495 7.155 5.048 1.00 93.56 83 GLU A O 1
ATOM 638 N N . LYS A 1 84 ? 7.742 7.089 2.812 1.00 93.88 84 LYS A N 1
ATOM 639 C CA . LYS A 1 84 ? 6.927 8.274 2.532 1.00 93.88 84 LYS A CA 1
ATOM 640 C C . LYS A 1 84 ? 5.502 8.106 3.062 1.00 93.88 84 LYS A C 1
ATOM 642 O O . LYS A 1 84 ? 5.003 8.994 3.743 1.00 93.88 84 LYS A O 1
ATOM 647 N N . CYS A 1 85 ? 4.861 6.961 2.822 1.00 93.38 85 CYS A N 1
ATOM 648 C CA . CYS A 1 85 ? 3.513 6.688 3.323 1.00 93.38 85 CYS A CA 1
ATOM 649 C C . CYS A 1 85 ? 3.428 6.778 4.853 1.00 93.38 85 CYS A C 1
ATOM 651 O O . CYS A 1 85 ? 2.443 7.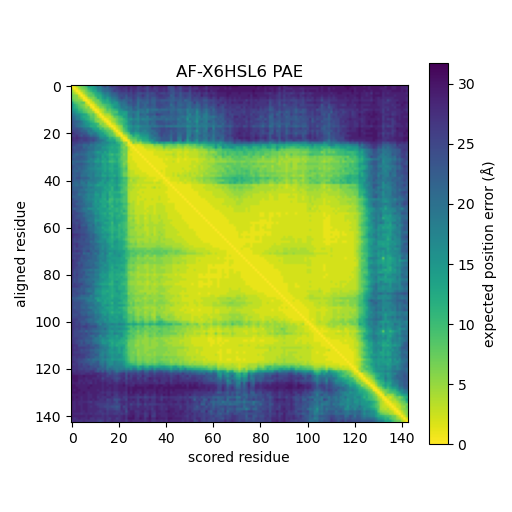301 5.378 1.00 93.38 85 CYS A O 1
ATOM 653 N N . LEU A 1 86 ? 4.431 6.271 5.572 1.00 93.75 86 LEU A N 1
ATOM 654 C CA . LEU A 1 86 ? 4.490 6.356 7.032 1.00 93.75 86 LEU A CA 1
ATOM 655 C C . LEU A 1 86 ? 4.742 7.796 7.501 1.00 93.75 86 LEU A C 1
ATOM 657 O O . LEU A 1 86 ? 4.082 8.257 8.432 1.00 93.75 86 LEU A O 1
ATOM 661 N N . ALA A 1 87 ? 5.641 8.520 6.829 1.00 93.38 87 ALA A N 1
ATOM 662 C CA . ALA A 1 87 ? 5.951 9.917 7.131 1.00 93.38 87 ALA A CA 1
ATOM 663 C C . ALA A 1 87 ? 4.755 10.857 6.899 1.00 93.38 87 ALA A C 1
ATOM 665 O O . ALA A 1 87 ? 4.525 11.760 7.702 1.00 93.38 87 ALA A O 1
ATOM 666 N N . ASP A 1 88 ? 3.967 10.612 5.850 1.00 93.50 88 ASP A N 1
ATOM 667 C CA . ASP A 1 88 ? 2.777 11.398 5.506 1.00 93.50 88 ASP A CA 1
ATOM 668 C C . ASP A 1 88 ? 1.587 11.107 6.445 1.00 93.50 88 ASP A C 1
ATOM 670 O O . ASP A 1 88 ? 0.651 11.906 6.531 1.00 93.50 88 ASP A O 1
ATOM 674 N N . ASN A 1 89 ? 1.606 9.978 7.170 1.00 92.94 89 ASN A N 1
ATOM 675 C CA . ASN A 1 89 ? 0.498 9.517 8.017 1.00 92.94 89 ASN A CA 1
ATOM 676 C C . ASN A 1 89 ? 0.942 9.158 9.452 1.00 92.94 89 ASN A C 1
ATOM 678 O O . ASN A 1 89 ? 0.650 8.052 9.928 1.00 92.94 89 ASN A O 1
ATOM 682 N N . PRO A 1 90 ? 1.591 10.077 10.196 1.00 92.69 90 PRO A N 1
ATOM 683 C CA . PRO A 1 90 ? 2.162 9.784 11.514 1.00 92.69 90 PRO A CA 1
ATOM 684 C C . PRO A 1 90 ? 1.113 9.340 12.546 1.00 92.69 90 PRO A C 1
ATOM 686 O O . PRO A 1 90 ? 1.406 8.548 13.439 1.00 92.69 90 PRO A O 1
ATOM 689 N N . GLN A 1 91 ? -0.134 9.796 12.409 1.00 91.38 91 GLN A N 1
ATOM 690 C CA . GLN A 1 91 ? -1.258 9.417 13.270 1.00 91.38 91 GLN A CA 1
ATOM 691 C C . GLN A 1 91 ? -1.698 7.948 13.121 1.00 91.38 91 GLN A C 1
ATOM 693 O O . GLN A 1 91 ? -2.418 7.444 13.983 1.00 91.38 91 GLN A O 1
ATOM 698 N N . HIS A 1 92 ? -1.274 7.268 12.051 1.00 91.31 92 HIS A N 1
ATOM 699 C CA . HIS A 1 92 ? -1.594 5.866 11.758 1.00 91.31 92 HIS A CA 1
ATOM 700 C C . HIS A 1 92 ? -0.348 4.974 11.682 1.00 91.31 92 HIS A C 1
ATOM 702 O O . HIS A 1 92 ? -0.459 3.811 11.300 1.00 91.31 92 HIS A O 1
ATOM 708 N N . ASP A 1 93 ? 0.834 5.483 12.051 1.00 87.12 93 ASP A N 1
ATOM 709 C CA . ASP A 1 93 ? 2.123 4.794 11.885 1.00 87.12 93 ASP A CA 1
ATOM 710 C C . ASP A 1 93 ? 2.113 3.372 12.468 1.00 87.12 93 ASP A C 1
ATOM 712 O O . ASP A 1 93 ? 2.494 2.412 11.797 1.00 87.12 93 ASP A O 1
ATOM 716 N N . ARG A 1 94 ? 1.600 3.215 13.695 1.00 89.62 94 ARG A N 1
ATOM 717 C CA . ARG A 1 94 ? 1.529 1.912 14.367 1.00 89.62 94 ARG A CA 1
ATOM 718 C C . ARG A 1 94 ? 0.650 0.921 13.606 1.00 89.62 94 ARG A C 1
ATOM 720 O O . ARG A 1 94 ? 1.041 -0.234 13.449 1.00 89.62 94 ARG A O 1
ATOM 727 N N . GLU A 1 95 ? -0.532 1.345 13.167 1.00 90.00 95 GLU A N 1
ATOM 728 C CA . GLU A 1 95 ? -1.465 0.463 12.462 1.00 90.00 95 GLU A CA 1
ATOM 729 C C . GLU A 1 95 ? -0.990 0.140 11.045 1.00 90.00 95 GLU A C 1
ATOM 731 O O . GLU A 1 95 ? -1.084 -1.007 10.615 1.00 90.00 95 GLU A O 1
ATOM 736 N N . LEU A 1 96 ? -0.432 1.126 10.341 1.00 89.38 96 LEU A N 1
ATOM 737 C CA . LEU A 1 96 ? 0.140 0.952 9.009 1.00 89.38 96 LEU A CA 1
ATOM 738 C C . LEU A 1 96 ? 1.321 -0.021 9.045 1.00 89.38 96 LEU A C 1
ATOM 740 O O . LEU A 1 96 ? 1.363 -0.954 8.245 1.00 89.38 96 LEU A O 1
ATOM 744 N N . LYS A 1 97 ? 2.234 0.124 10.014 1.00 90.12 97 LYS A N 1
ATOM 745 C CA . LYS A 1 97 ? 3.328 -0.834 10.230 1.00 90.12 97 LYS A CA 1
ATOM 746 C C . LYS A 1 97 ? 2.809 -2.228 10.551 1.00 90.12 97 LYS A C 1
ATOM 748 O O . LYS A 1 97 ? 3.291 -3.184 9.959 1.00 90.12 97 LYS A O 1
ATOM 753 N N . ALA A 1 98 ? 1.824 -2.349 11.442 1.00 87.75 98 ALA A N 1
ATOM 754 C CA . ALA A 1 98 ? 1.240 -3.643 11.790 1.00 87.75 98 ALA A CA 1
ATOM 755 C C . ALA A 1 98 ? 0.577 -4.324 10.581 1.00 87.75 98 ALA A C 1
ATOM 757 O O . ALA A 1 98 ? 0.714 -5.530 10.409 1.00 87.75 98 ALA A O 1
ATOM 758 N N . MET A 1 99 ? -0.100 -3.558 9.723 1.00 85.25 99 MET A N 1
ATOM 759 C CA . MET A 1 99 ? -0.725 -4.077 8.506 1.00 85.25 99 MET A CA 1
ATOM 760 C C . MET A 1 99 ? 0.302 -4.493 7.449 1.00 85.25 99 MET A C 1
ATOM 762 O O . MET A 1 99 ? 0.078 -5.465 6.736 1.00 85.25 99 MET A O 1
ATOM 766 N N . MET A 1 100 ? 1.416 -3.767 7.340 1.00 85.44 100 MET A N 1
ATOM 767 C CA . MET A 1 100 ? 2.486 -4.063 6.383 1.00 85.44 100 MET A CA 1
ATOM 768 C C . MET A 1 100 ? 3.461 -5.137 6.872 1.00 85.44 100 MET A C 1
ATOM 770 O O . MET A 1 100 ? 4.207 -5.705 6.073 1.00 85.44 100 MET A O 1
ATOM 774 N N . GLN A 1 101 ? 3.478 -5.428 8.171 1.00 84.69 101 GLN A N 1
ATOM 775 C CA . GLN A 1 101 ? 4.407 -6.382 8.756 1.00 84.69 101 GLN A CA 1
ATOM 776 C C . GLN A 1 101 ? 4.210 -7.779 8.154 1.00 84.69 101 GLN A C 1
ATOM 778 O O . GLN A 1 101 ? 3.133 -8.364 8.227 1.00 84.69 101 GLN A O 1
ATOM 783 N N . GLY A 1 102 ? 5.279 -8.327 7.571 1.00 76.12 102 GLY A N 1
ATOM 784 C CA . GLY A 1 102 ? 5.267 -9.658 6.957 1.00 76.12 102 GLY A CA 1
ATOM 785 C C . GLY A 1 102 ? 4.626 -9.720 5.566 1.00 76.12 102 GLY A C 1
ATOM 786 O O . GLY A 1 102 ? 4.609 -10.792 4.965 1.00 76.12 102 GLY A O 1
ATOM 787 N N . LEU A 1 103 ? 4.142 -8.597 5.024 1.00 85.00 103 LEU A N 1
ATOM 788 C CA . LEU A 1 103 ? 3.690 -8.537 3.638 1.00 85.00 103 LEU A CA 1
ATOM 789 C C . LEU A 1 103 ? 4.890 -8.597 2.686 1.00 85.00 103 LEU A C 1
ATOM 791 O O . LEU A 1 103 ? 5.849 -7.837 2.819 1.00 85.00 103 LEU A O 1
ATOM 795 N N . SER A 1 104 ? 4.824 -9.486 1.693 1.00 86.44 104 SER A N 1
ATOM 796 C CA . SER A 1 104 ? 5.754 -9.444 0.560 1.00 86.44 104 SER A CA 1
ATOM 797 C C . SER A 1 104 ? 5.419 -8.275 -0.373 1.00 86.44 104 SER A C 1
ATOM 799 O O . SER A 1 104 ? 4.315 -7.724 -0.330 1.00 86.44 104 SER A O 1
ATOM 801 N N . TYR A 1 105 ? 6.338 -7.926 -1.278 1.00 84.81 105 TYR A N 1
ATOM 802 C CA . TYR A 1 105 ? 6.077 -6.895 -2.288 1.00 84.81 105 TYR A CA 1
ATOM 803 C C . TYR A 1 105 ? 4.832 -7.207 -3.131 1.00 84.81 105 TYR A C 1
ATOM 805 O O . TYR A 1 105 ? 4.110 -6.281 -3.472 1.00 84.81 105 TYR A O 1
ATOM 813 N N . GLY A 1 106 ? 4.504 -8.481 -3.389 1.00 84.81 106 GLY A N 1
ATOM 814 C CA . GLY A 1 106 ? 3.289 -8.875 -4.118 1.00 84.81 106 GLY A CA 1
ATOM 815 C C . GLY A 1 106 ? 1.972 -8.558 -3.394 1.00 84.81 106 GLY A C 1
ATOM 816 O O . GLY A 1 106 ? 0.914 -8.484 -4.018 1.00 84.81 106 GLY A O 1
ATOM 817 N N . HIS A 1 107 ? 2.019 -8.320 -2.081 1.00 87.00 107 HIS A N 1
ATOM 818 C CA . HIS A 1 107 ? 0.861 -7.869 -1.307 1.00 87.00 107 HIS A CA 1
ATOM 819 C C . HIS A 1 107 ? 0.705 -6.344 -1.318 1.00 87.00 107 HIS A C 1
ATOM 821 O O . HIS A 1 107 ? -0.399 -5.848 -1.080 1.00 87.00 107 HIS A O 1
ATOM 827 N N . ILE A 1 108 ? 1.783 -5.612 -1.609 1.00 87.94 108 ILE A N 1
ATOM 828 C CA . ILE A 1 108 ? 1.783 -4.149 -1.700 1.00 87.94 108 ILE A CA 1
ATOM 829 C C . ILE A 1 108 ? 1.574 -3.703 -3.147 1.00 87.94 108 ILE A C 1
ATOM 831 O O . ILE A 1 108 ? 0.763 -2.821 -3.374 1.00 87.94 108 ILE A O 1
ATOM 835 N N . LEU A 1 109 ? 2.242 -4.319 -4.122 1.00 89.81 109 LEU A N 1
ATOM 836 C CA . LEU A 1 109 ? 2.119 -4.003 -5.546 1.00 89.81 109 LEU A CA 1
ATOM 837 C C . LEU A 1 109 ? 0.873 -4.647 -6.155 1.00 89.81 109 LEU A C 1
ATOM 839 O O . LEU A 1 109 ? 0.411 -5.693 -5.698 1.00 89.81 109 LEU A O 1
ATOM 843 N N . TYR A 1 110 ? 0.305 -4.058 -7.204 1.00 89.81 110 TYR A N 1
ATOM 844 C CA . TYR A 1 110 ? -0.717 -4.730 -8.006 1.00 89.81 110 TYR A CA 1
ATOM 845 C C . TYR A 1 110 ? -0.163 -6.004 -8.673 1.00 89.81 110 TYR A C 1
ATOM 847 O O . TYR A 1 110 ? 1.046 -6.125 -8.883 1.00 89.81 110 TYR A O 1
ATOM 855 N N . PRO A 1 111 ? -1.030 -6.989 -8.990 1.00 88.31 111 PRO A N 1
ATOM 856 C CA . PRO A 1 111 ? -0.579 -8.281 -9.507 1.00 88.31 111 PRO A CA 1
ATOM 857 C C . PRO A 1 111 ? 0.271 -8.200 -10.782 1.00 88.31 111 PRO A C 1
ATOM 859 O O . PRO A 1 111 ? 1.169 -9.019 -10.955 1.00 88.31 111 PRO A O 1
ATOM 862 N N . ALA A 1 112 ? 0.006 -7.231 -11.664 1.00 85.50 112 ALA A N 1
ATOM 863 C CA . ALA A 1 112 ? 0.760 -7.064 -12.903 1.00 85.50 112 ALA A CA 1
ATOM 864 C C . ALA A 1 112 ? 2.208 -6.625 -12.625 1.00 85.50 112 ALA A C 1
ATOM 866 O O . ALA A 1 112 ? 3.147 -7.243 -13.119 1.00 85.50 112 ALA A O 1
ATOM 867 N N . GLU A 1 113 ? 2.400 -5.626 -11.770 1.00 89.31 113 GLU A N 1
ATOM 868 C CA . GLU A 1 113 ? 3.715 -5.085 -11.421 1.00 89.31 113 GLU A CA 1
ATOM 869 C C . GLU A 1 113 ? 4.511 -6.060 -10.551 1.00 89.31 113 GLU A C 1
ATOM 871 O O . GLU A 1 113 ? 5.718 -6.209 -10.733 1.00 89.31 113 GLU A O 1
ATOM 876 N N . ALA A 1 114 ? 3.840 -6.793 -9.658 1.00 89.44 114 ALA A N 1
ATOM 877 C CA . ALA A 1 114 ? 4.466 -7.893 -8.931 1.00 89.44 114 ALA A CA 1
ATOM 878 C C . ALA A 1 114 ? 5.004 -8.968 -9.895 1.00 89.44 114 ALA A C 1
ATOM 880 O O . ALA A 1 114 ? 6.144 -9.407 -9.744 1.00 89.44 114 ALA A O 1
ATOM 881 N N . ALA A 1 115 ? 4.234 -9.327 -10.930 1.00 86.00 115 ALA A N 1
ATOM 882 C CA . ALA A 1 115 ? 4.675 -10.271 -11.955 1.00 86.00 115 ALA A CA 1
ATOM 883 C C . ALA A 1 115 ? 5.847 -9.729 -12.793 1.00 86.00 115 ALA A C 1
ATOM 885 O O . ALA A 1 115 ? 6.767 -10.479 -13.112 1.00 86.00 115 ALA A O 1
ATOM 886 N N . MET A 1 116 ? 5.873 -8.426 -13.098 1.00 85.31 116 MET A N 1
ATOM 887 C CA . MET A 1 116 ? 7.022 -7.791 -13.762 1.00 85.31 116 MET A CA 1
ATOM 888 C C . MET A 1 116 ? 8.299 -7.920 -12.921 1.00 85.31 116 MET A C 1
ATOM 890 O O . MET A 1 116 ? 9.366 -8.233 -13.456 1.00 85.31 116 MET A O 1
ATOM 894 N N . VAL A 1 117 ? 8.195 -7.712 -11.603 1.00 86.88 117 VAL A N 1
ATOM 895 C CA . VAL A 1 117 ? 9.316 -7.911 -10.673 1.00 86.88 117 VAL A CA 1
ATOM 896 C C . VAL A 1 117 ? 9.747 -9.375 -10.679 1.00 86.88 117 VAL A C 1
ATOM 898 O O . VAL A 1 117 ? 10.935 -9.656 -10.826 1.00 86.88 117 VAL A O 1
ATOM 901 N N . ASP A 1 118 ? 8.811 -10.320 -10.594 1.00 86.56 118 ASP A N 1
ATOM 902 C CA . ASP A 1 118 ? 9.130 -11.749 -10.656 1.00 86.56 118 ASP A CA 1
ATOM 903 C C . ASP A 1 118 ? 9.848 -12.135 -11.953 1.00 86.56 118 ASP A C 1
ATOM 905 O O . ASP A 1 118 ? 10.799 -12.926 -11.918 1.00 86.56 118 ASP A O 1
ATOM 909 N N . ASP A 1 119 ? 9.448 -11.552 -13.083 1.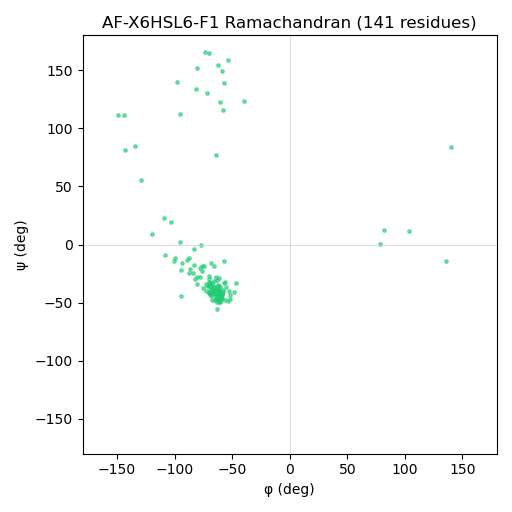00 83.31 119 ASP A N 1
ATOM 910 C CA . ASP A 1 119 ? 10.041 -11.809 -14.393 1.00 83.31 119 ASP A CA 1
ATOM 911 C C . ASP A 1 119 ? 11.477 -11.300 -14.524 1.00 83.31 119 ASP A C 1
ATOM 913 O O . ASP A 1 119 ? 12.320 -11.973 -15.135 1.00 83.31 119 ASP A O 1
ATOM 917 N N . LEU A 1 120 ? 11.806 -10.185 -13.862 1.00 80.75 120 LEU A N 1
ATOM 918 C CA . LEU A 1 120 ? 13.184 -9.699 -13.744 1.00 80.75 120 LEU A CA 1
ATOM 919 C C . LEU A 1 120 ? 14.110 -10.804 -13.205 1.00 80.75 120 LEU A C 1
ATOM 921 O O . LEU A 1 120 ? 15.232 -11.005 -13.681 1.00 80.75 120 LEU A O 1
ATOM 925 N N . TYR A 1 121 ? 13.614 -11.572 -12.236 1.00 68.19 121 TYR A N 1
ATOM 926 C CA . TYR A 1 121 ? 14.370 -12.633 -11.586 1.00 68.19 121 TYR A CA 1
ATOM 927 C C . TYR A 1 121 ? 14.146 -14.020 -12.200 1.00 68.19 121 TYR A C 1
ATOM 929 O O . TYR A 1 121 ? 15.013 -14.890 -12.078 1.00 68.19 121 TYR A O 1
ATOM 937 N N . SER A 1 122 ? 13.039 -14.249 -12.908 1.00 61.16 122 SER A N 1
ATOM 938 C CA . SER A 1 122 ? 12.808 -15.469 -13.690 1.00 61.16 122 SER A CA 1
ATOM 939 C C . SER A 1 122 ? 13.783 -15.550 -14.879 1.00 61.16 122 SER A C 1
ATOM 941 O O . SER A 1 122 ? 14.348 -16.619 -15.149 1.00 61.16 122 SER A O 1
ATOM 943 N N . GLY A 1 123 ? 14.116 -14.406 -15.492 1.00 52.16 123 GLY A N 1
ATOM 944 C CA . GLY A 1 123 ? 15.214 -14.267 -16.454 1.00 52.16 123 GLY A CA 1
ATOM 945 C C . GLY A 1 123 ? 16.589 -14.615 -15.863 1.00 52.16 123 GLY A C 1
ATOM 946 O O . GLY A 1 123 ? 17.401 -15.266 -16.525 1.00 52.16 123 GLY A O 1
ATOM 947 N N . PHE A 1 124 ? 16.826 -14.282 -14.588 1.00 47.50 124 PHE A N 1
ATOM 948 C CA . PHE A 1 124 ? 18.012 -14.715 -13.833 1.00 47.50 124 PHE A CA 1
ATOM 949 C C . PHE A 1 124 ? 17.998 -16.227 -13.526 1.00 47.50 124 PHE A C 1
ATOM 951 O O . PHE A 1 124 ? 19.031 -16.893 -13.644 1.00 47.50 124 PHE A O 1
ATOM 958 N N . ARG A 1 125 ? 16.835 -16.806 -13.190 1.00 43.25 125 ARG A N 1
ATOM 959 C CA . ARG A 1 125 ? 16.673 -18.243 -12.877 1.00 43.25 125 ARG A CA 1
ATOM 960 C C . ARG A 1 125 ? 16.827 -19.183 -14.053 1.00 43.25 125 ARG A C 1
ATOM 962 O O . ARG A 1 125 ? 17.257 -20.315 -13.844 1.00 43.25 125 ARG A O 1
ATOM 969 N N . ARG A 1 126 ? 16.549 -18.755 -15.288 1.00 47.03 126 ARG A N 1
ATOM 970 C CA . ARG A 1 126 ? 16.866 -19.590 -16.463 1.00 47.03 126 ARG A CA 1
ATOM 971 C C . ARG A 1 126 ? 18.361 -19.957 -16.538 1.00 47.03 126 ARG A C 1
ATOM 973 O O . ARG A 1 126 ? 18.697 -20.902 -17.241 1.00 47.03 126 ARG A O 1
ATOM 980 N N . ARG A 1 127 ? 19.250 -19.292 -15.776 1.00 48.50 127 ARG A N 1
ATOM 981 C CA . ARG A 1 127 ? 20.661 -19.694 -15.583 1.00 48.50 127 ARG A CA 1
ATOM 982 C C . ARG A 1 127 ? 20.978 -20.430 -14.271 1.00 48.50 127 ARG A C 1
ATOM 984 O O . ARG A 1 127 ? 22.054 -21.011 -14.177 1.00 48.50 127 ARG A O 1
ATOM 991 N N . ARG A 1 128 ? 20.106 -20.428 -13.258 1.00 47.94 128 ARG A N 1
ATOM 992 C CA . ARG A 1 128 ? 20.313 -21.125 -11.970 1.00 47.94 128 ARG A CA 1
ATOM 993 C C . ARG A 1 128 ? 18.964 -21.569 -11.406 1.00 47.94 128 ARG A C 1
ATOM 995 O O . ARG A 1 128 ? 18.136 -20.738 -11.047 1.00 47.94 128 ARG A O 1
ATOM 1002 N N . GLY A 1 129 ? 18.743 -22.881 -11.375 1.00 48.47 129 GLY A N 1
ATOM 1003 C CA . GLY A 1 129 ? 17.440 -23.489 -11.122 1.00 48.47 129 GLY A CA 1
ATOM 1004 C C . GLY A 1 129 ? 16.758 -23.094 -9.804 1.00 48.47 129 GLY A C 1
ATOM 1005 O O . GLY A 1 129 ? 17.375 -23.076 -8.746 1.00 48.47 129 GLY A O 1
ATOM 1006 N N . GLY A 1 130 ? 15.441 -22.880 -9.886 1.00 50.53 130 GLY A N 1
ATOM 1007 C CA . GLY A 1 130 ? 14.524 -23.704 -9.092 1.00 50.53 130 GLY A CA 1
ATOM 1008 C C . GLY A 1 130 ? 13.860 -23.166 -7.819 1.00 50.53 130 GLY A C 1
ATOM 1009 O O . GLY A 1 130 ? 13.261 -23.987 -7.142 1.00 50.53 130 GLY A O 1
ATOM 1010 N N . PHE A 1 131 ? 13.888 -21.873 -7.476 1.00 50.44 131 PHE A N 1
ATOM 1011 C CA . PHE A 1 131 ? 13.195 -21.383 -6.257 1.00 50.44 131 PHE A CA 1
ATOM 1012 C C . PHE A 1 131 ? 12.584 -20.004 -6.434 1.00 50.44 131 PHE A C 1
ATOM 1014 O O . PHE A 1 131 ? 13.383 -19.085 -6.530 1.00 50.44 131 PHE A O 1
ATOM 1021 N N . THR A 1 132 ? 11.252 -19.834 -6.464 1.00 58.34 132 THR A N 1
ATOM 1022 C CA . THR A 1 132 ? 10.547 -18.539 -6.662 1.00 58.34 132 THR A CA 1
ATOM 1023 C C . THR A 1 132 ? 10.909 -17.488 -5.592 1.00 58.34 132 THR A C 1
ATOM 1025 O O . THR A 1 132 ? 11.280 -17.846 -4.478 1.00 58.34 132 THR A O 1
ATOM 1028 N N . ILE A 1 133 ? 10.895 -16.182 -5.924 1.00 57.00 133 ILE A N 1
ATOM 1029 C CA . ILE A 1 133 ? 11.444 -15.130 -5.032 1.00 57.00 133 ILE A CA 1
ATOM 1030 C C . ILE A 1 133 ? 10.579 -14.974 -3.793 1.00 57.00 133 ILE A C 1
ATOM 1032 O O . ILE A 1 133 ? 11.119 -14.801 -2.704 1.00 57.00 133 ILE A O 1
ATOM 1036 N N . ASP A 1 134 ? 9.271 -15.150 -3.939 1.00 52.44 134 ASP A N 1
ATOM 1037 C CA . ASP A 1 134 ? 8.343 -15.177 -2.815 1.00 52.44 134 ASP A CA 1
ATOM 1038 C C . ASP A 1 134 ? 8.718 -16.220 -1.749 1.00 52.44 134 ASP A C 1
ATOM 1040 O O . ASP A 1 134 ? 8.614 -15.939 -0.556 1.00 52.44 134 ASP A O 1
ATOM 1044 N N . GLN A 1 135 ? 9.246 -17.389 -2.140 1.00 49.16 135 GLN A N 1
ATOM 1045 C CA . GLN A 1 135 ? 9.725 -18.389 -1.177 1.00 49.16 135 GLN A CA 1
ATOM 1046 C C . GLN A 1 135 ? 10.995 -17.928 -0.452 1.00 49.16 135 GLN A C 1
ATOM 1048 O O . GLN A 1 135 ? 11.185 -18.235 0.719 1.00 49.16 135 GLN A O 1
ATOM 1053 N N . GLN A 1 136 ? 11.857 -17.165 -1.122 1.00 48.66 136 GLN A N 1
ATOM 1054 C CA . GLN A 1 136 ? 13.114 -16.680 -0.553 1.00 48.66 136 GLN A CA 1
ATOM 1055 C C . GLN A 1 136 ? 12.909 -15.442 0.338 1.00 48.66 136 GLN A C 1
ATOM 1057 O O . GLN A 1 136 ? 13.573 -15.305 1.363 1.00 48.66 136 GLN A O 1
ATOM 1062 N N . ALA A 1 137 ? 11.948 -14.578 -0.002 1.00 50.56 137 ALA A N 1
ATOM 1063 C CA . ALA A 1 137 ? 11.533 -13.452 0.831 1.00 50.56 137 ALA A CA 1
ATOM 1064 C C . ALA A 1 137 ? 10.835 -13.928 2.115 1.00 50.56 137 ALA A C 1
ATOM 1066 O O . ALA A 1 137 ? 11.139 -13.408 3.183 1.00 50.56 137 ALA A O 1
ATOM 1067 N N . ALA A 1 138 ? 9.994 -14.967 2.045 1.00 45.12 138 ALA A N 1
ATOM 1068 C CA . ALA A 1 138 ? 9.404 -15.589 3.232 1.00 45.12 138 ALA A CA 1
ATOM 1069 C C . ALA A 1 138 ? 10.454 -16.238 4.162 1.00 45.12 138 ALA A C 1
ATOM 1071 O O . ALA A 1 138 ? 10.266 -16.260 5.375 1.00 45.12 138 ALA A O 1
ATOM 1072 N N . LEU A 1 139 ? 11.573 -16.733 3.615 1.00 42.59 139 LEU A N 1
ATOM 1073 C CA . LEU A 1 139 ? 12.661 -17.342 4.393 1.00 42.59 139 LEU A CA 1
ATOM 1074 C C . LEU A 1 139 ? 13.613 -16.314 5.036 1.00 42.59 139 LEU A C 1
ATOM 1076 O O . LEU A 1 139 ? 14.179 -16.592 6.088 1.00 42.59 139 LEU A O 1
ATOM 1080 N N . ASN A 1 140 ? 13.775 -15.121 4.454 1.00 39.91 140 ASN A N 1
ATOM 1081 C CA . ASN A 1 140 ? 14.720 -14.106 4.945 1.00 39.91 140 ASN A CA 1
ATOM 1082 C C . ASN A 1 140 ? 14.193 -13.226 6.097 1.00 39.91 140 ASN A C 1
ATOM 1084 O O . ASN A 1 140 ? 14.951 -12.416 6.619 1.00 39.91 140 ASN A O 1
ATOM 1088 N N . VAL A 1 141 ? 12.930 -13.375 6.516 1.00 43.78 141 VAL A N 1
ATOM 1089 C CA . VAL A 1 141 ? 12.366 -12.672 7.695 1.00 43.78 141 VAL A CA 1
ATOM 1090 C C . VAL A 1 141 ? 12.441 -13.546 8.964 1.00 43.78 141 VAL A C 1
ATOM 1092 O O . VAL A 1 141 ? 11.988 -13.148 10.032 1.00 43.78 141 VAL A O 1
ATOM 1095 N N . GLY A 1 142 ? 13.022 -14.748 8.861 1.00 38.69 142 GLY A N 1
ATOM 1096 C CA . GLY A 1 142 ? 13.144 -15.724 9.948 1.00 38.69 142 GLY A CA 1
ATOM 1097 C C . GLY A 1 142 ? 14.556 -15.930 10.507 1.00 38.69 142 GLY A C 1
ATOM 1098 O O . GLY A 1 142 ? 14.796 -16.998 11.064 1.00 38.69 142 GLY A O 1
ATOM 1099 N N . ASN A 1 143 ? 15.476 -14.969 10.353 1.00 33.47 143 ASN A N 1
ATOM 1100 C CA . ASN A 1 143 ? 16.807 -14.989 10.981 1.00 33.47 143 ASN A CA 1
ATOM 1101 C C . ASN A 1 143 ? 17.107 -13.676 11.702 1.00 33.47 143 ASN A C 1
ATOM 1103 O O . ASN A 1 143 ? 16.949 -12.616 11.057 1.00 33.47 143 ASN A O 1
#

Secondary structure (DSSP, 8-state):
---SSSHHHHTSHHHHHSSSSS---HHHHHHHHHHHHHTT--HHHHHHHHHHHHHHHHHHHHHHHHHHH-GGGHHHHHHHHHHHHHHH-GGGHHHHHHHHTT--HHHHS-HHHHHHHHHHHHHHHTTS----HHHHHHHTT--

Radius of gyration: 18.92 Å; Cα contacts (8 Å, |Δi|>4): 74; chains: 1; bounding box: 49×49×37 Å

Sequence (143 aa):
MILGLGGMALAKLPDLLDVIQGTPGQADFERFMVDAGRRGLGYVEATRELDIRTIFARLRREASDAVAADLLNWKLILDASVEKCLADNPQHDRELKAMMQGLSYGHILYPAEAAMVDDLYSGFRRRRGGFTIDQQAALNVGN

pLDDT: mean 74.35, std 21.07, range [33.22, 94.38]

Foldseek 3Di:
DDDDDPPPVVVCVVVLQPQPPDGCPVVNVVVQVVVCVVVVHDPVRSVLVSSLVSLLVNLQVQLQVVCVVPVPCSVVSNVVSLVVSCVVCVVCNVVNCVVCPLDDVPNSYDVVSVVVNQVVCVVVCVVPDDDGVVRVSNVVVPD

Mean predicted aligned error: 12.85 Å